Protein AF-A0A8J5CLW5-F1 (afdb_monomer_lite)

pLDDT: mean 72.0, std 15.66, range [35.0, 96.06]

Structure (mmCIF, N/CA/C/O backbone):
data_AF-A0A8J5CLW5-F1
#
_entry.id   AF-A0A8J5CLW5-F1
#
loop_
_atom_site.group_PDB
_atom_site.id
_atom_site.type_symbol
_atom_site.label_atom_id
_atom_site.label_alt_id
_atom_site.label_comp_id
_atom_site.label_asym_id
_atom_site.label_entity_id
_atom_site.label_seq_id
_atom_site.pdbx_PDB_ins_code
_atom_site.Cartn_x
_atom_site.Cartn_y
_atom_site.Cartn_z
_atom_site.occupancy
_atom_site.B_iso_or_equiv
_atom_site.auth_seq_id
_atom_site.auth_comp_id
_atom_site.auth_asym_id
_atom_site.auth_atom_id
_atom_site.pdbx_PDB_model_num
ATOM 1 N N . MET A 1 1 ? -17.953 7.547 -8.359 1.00 38.56 1 MET A N 1
ATOM 2 C CA . MET A 1 1 ? -17.127 7.182 -7.187 1.00 38.56 1 MET A CA 1
ATOM 3 C C . MET A 1 1 ? -15.891 6.448 -7.693 1.00 38.56 1 MET A C 1
ATOM 5 O O . MET A 1 1 ? -16.041 5.339 -8.179 1.00 38.56 1 MET A O 1
ATOM 9 N N . ALA A 1 2 ? -14.719 7.093 -7.692 1.00 51.69 2 ALA A N 1
ATOM 10 C CA . ALA A 1 2 ? -13.469 6.531 -8.238 1.00 51.69 2 ALA A CA 1
ATOM 11 C C . ALA A 1 2 ? -12.296 6.519 -7.229 1.00 51.69 2 ALA A C 1
ATOM 13 O O . ALA A 1 2 ? -11.272 5.902 -7.492 1.00 51.69 2 ALA A O 1
ATOM 14 N N . SER A 1 3 ? -12.446 7.169 -6.068 1.00 62.28 3 SER A N 1
ATOM 15 C CA . SER A 1 3 ? -11.344 7.398 -5.115 1.00 62.28 3 SER A CA 1
ATOM 16 C C . SER A 1 3 ? -10.975 6.162 -4.274 1.00 62.28 3 SER A C 1
ATOM 18 O O . SER A 1 3 ? -9.802 5.924 -4.006 1.00 62.28 3 SER A O 1
ATOM 20 N N . ASN A 1 4 ? -11.943 5.308 -3.916 1.00 68.19 4 ASN A N 1
ATOM 21 C CA . ASN A 1 4 ? -11.702 4.114 -3.088 1.00 68.19 4 ASN A CA 1
ATOM 22 C C . ASN A 1 4 ? -10.872 3.019 -3.783 1.00 68.19 4 ASN A C 1
ATOM 24 O O . ASN A 1 4 ? -10.296 2.176 -3.108 1.00 68.19 4 ASN A O 1
ATOM 28 N N . ARG A 1 5 ? -10.794 3.040 -5.119 1.00 80.69 5 ARG A N 1
ATOM 29 C CA . ARG A 1 5 ? -10.051 2.059 -5.928 1.00 80.69 5 ARG A CA 1
ATOM 30 C C . ARG A 1 5 ? -8.587 2.423 -6.163 1.00 80.69 5 ARG A C 1
ATOM 32 O O . ARG A 1 5 ? -7.829 1.580 -6.639 1.00 80.69 5 ARG A O 1
ATOM 39 N N . ALA A 1 6 ? -8.205 3.663 -5.859 1.00 80.88 6 ALA A N 1
ATOM 40 C CA . ALA A 1 6 ? -6.882 4.192 -6.167 1.00 80.88 6 ALA A CA 1
ATOM 41 C C . ALA A 1 6 ? -5.740 3.360 -5.544 1.00 80.88 6 ALA A C 1
ATOM 43 O O . ALA A 1 6 ? -4.857 2.956 -6.298 1.00 80.88 6 ALA A O 1
ATOM 44 N N . PRO A 1 7 ? -5.778 2.970 -4.247 1.00 80.88 7 PRO A N 1
ATOM 45 C CA . PRO A 1 7 ? -4.665 2.239 -3.635 1.00 80.88 7 PRO A CA 1
ATOM 46 C C . PRO A 1 7 ? -4.344 0.906 -4.321 1.00 80.88 7 PRO A C 1
ATOM 48 O O . PRO A 1 7 ? -3.178 0.585 -4.541 1.00 80.88 7 PRO A O 1
ATOM 51 N N . LEU A 1 8 ? -5.374 0.125 -4.665 1.00 82.56 8 LEU A N 1
ATOM 52 C CA . LEU A 1 8 ? -5.189 -1.170 -5.317 1.00 82.56 8 LEU A CA 1
ATOM 53 C C . LEU A 1 8 ? -4.754 -1.002 -6.778 1.00 82.56 8 LEU A C 1
ATOM 55 O O . LEU A 1 8 ? -3.820 -1.676 -7.204 1.00 82.56 8 LEU A O 1
ATOM 59 N N . ASN A 1 9 ? -5.381 -0.079 -7.515 1.00 85.88 9 ASN A N 1
ATOM 60 C CA . ASN A 1 9 ? -5.042 0.182 -8.917 1.00 85.88 9 ASN A CA 1
ATOM 61 C C . ASN A 1 9 ? -3.582 0.602 -9.084 1.00 85.88 9 ASN A C 1
ATOM 63 O O . ASN A 1 9 ? -2.901 0.123 -9.985 1.00 85.88 9 ASN A O 1
ATOM 67 N N . ASP A 1 10 ? -3.098 1.486 -8.218 1.00 84.75 10 ASP A N 1
ATOM 68 C CA . ASP A 1 10 ? -1.741 2.006 -8.325 1.00 84.75 10 ASP A CA 1
ATOM 69 C C . ASP A 1 10 ? -0.689 0.965 -7.940 1.00 84.75 10 ASP A C 1
ATOM 71 O O . ASP A 1 10 ? 0.374 0.902 -8.562 1.00 84.75 10 ASP A O 1
ATOM 75 N N . LEU A 1 11 ? -0.997 0.101 -6.965 1.00 84.19 11 LEU A N 1
ATOM 76 C CA . LEU A 1 11 ? -0.172 -1.069 -6.674 1.00 84.19 11 LEU A CA 1
ATOM 77 C C . LEU A 1 11 ? -0.132 -2.025 -7.871 1.00 84.19 11 LEU A C 1
ATOM 79 O O . LEU A 1 11 ? 0.949 -2.448 -8.267 1.00 84.19 11 LEU A O 1
ATOM 83 N N . GLU A 1 12 ? -1.278 -2.346 -8.473 1.00 88.38 12 GLU A N 1
ATOM 84 C CA . GLU A 1 12 ? -1.352 -3.216 -9.654 1.00 88.38 12 GLU A CA 1
ATOM 85 C C . GLU A 1 12 ? -0.597 -2.633 -10.850 1.00 88.38 12 GLU A C 1
ATOM 87 O O . GLU A 1 12 ? 0.212 -3.333 -11.461 1.00 88.38 12 GLU A O 1
ATOM 92 N N . LEU A 1 13 ? -0.788 -1.346 -11.146 1.00 90.00 13 LEU A N 1
ATOM 93 C CA . LEU A 1 13 ? -0.077 -0.657 -12.218 1.00 90.00 13 LEU A CA 1
ATOM 94 C C . LEU A 1 13 ? 1.434 -0.720 -12.006 1.00 90.00 13 LEU A C 1
ATOM 96 O O . LEU A 1 13 ? 2.180 -1.004 -12.942 1.00 90.00 13 LEU A O 1
ATOM 100 N N . LEU A 1 14 ? 1.902 -0.500 -10.779 1.00 87.75 14 LEU A N 1
ATOM 101 C CA . LEU A 1 14 ? 3.327 -0.553 -10.504 1.00 87.75 14 LEU A CA 1
ATOM 102 C C . LEU A 1 14 ? 3.903 -1.967 -10.655 1.00 87.75 14 LEU A C 1
ATOM 104 O O . LEU A 1 14 ? 5.005 -2.112 -11.181 1.00 87.75 14 LEU A O 1
ATOM 108 N N . ARG A 1 15 ? 3.153 -3.005 -10.266 1.00 88.25 15 ARG A N 1
ATOM 109 C CA . ARG A 1 15 ? 3.547 -4.406 -10.500 1.00 88.25 15 ARG A CA 1
ATOM 110 C C . ARG A 1 15 ? 3.651 -4.721 -11.990 1.00 88.25 15 ARG A C 1
ATOM 112 O O . ARG A 1 15 ? 4.605 -5.373 -12.407 1.00 88.25 15 ARG A O 1
ATOM 119 N N . LEU A 1 16 ? 2.702 -4.232 -12.789 1.00 91.56 16 LEU A N 1
ATOM 120 C CA . LEU A 1 16 ? 2.729 -4.384 -14.246 1.00 91.56 16 LEU A CA 1
ATOM 121 C C . LEU A 1 16 ? 3.934 -3.670 -14.864 1.00 91.56 16 LEU A C 1
ATOM 123 O O . LEU A 1 16 ? 4.603 -4.244 -15.721 1.00 91.56 16 LEU A O 1
ATOM 127 N N . LEU A 1 17 ? 4.249 -2.455 -14.402 1.00 90.81 17 LEU A N 1
ATOM 128 C CA . LEU A 1 17 ? 5.430 -1.724 -14.856 1.00 90.81 17 LEU A CA 1
ATOM 129 C C . LEU A 1 17 ? 6.720 -2.473 -14.515 1.00 90.81 17 LEU A C 1
ATOM 131 O O . LEU A 1 17 ? 7.556 -2.622 -15.398 1.00 90.81 17 LEU A O 1
ATOM 135 N N . GLU A 1 18 ? 6.888 -2.989 -13.294 1.00 86.75 18 GLU A N 1
ATOM 136 C CA . GLU A 1 18 ? 8.095 -3.744 -12.905 1.00 86.75 18 GLU A CA 1
ATOM 137 C C . GLU A 1 18 ? 8.254 -5.072 -13.674 1.00 86.75 18 GLU A C 1
ATOM 139 O O . GLU A 1 18 ? 9.377 -5.496 -13.971 1.00 86.75 18 GLU A O 1
ATOM 144 N N . ALA A 1 19 ? 7.143 -5.702 -14.062 1.00 89.81 19 ALA A N 1
ATOM 145 C CA . ALA A 1 19 ? 7.138 -6.898 -14.904 1.00 89.81 19 ALA A CA 1
ATOM 146 C C . ALA A 1 19 ? 7.367 -6.609 -16.402 1.00 89.81 19 ALA A C 1
ATOM 148 O O . ALA A 1 19 ? 7.622 -7.543 -17.164 1.00 89.81 19 ALA A O 1
ATOM 149 N N . TYR A 1 20 ? 7.297 -5.346 -16.840 1.00 94.62 20 TYR A N 1
ATOM 150 C CA . TYR A 1 20 ? 7.355 -4.994 -18.259 1.00 94.62 20 TYR A CA 1
ATOM 151 C C . TYR A 1 20 ? 8.705 -5.397 -18.908 1.00 94.62 20 TYR A C 1
ATOM 153 O O . TYR A 1 20 ? 9.755 -5.299 -18.251 1.00 94.62 20 TYR A O 1
ATOM 161 N N . PRO A 1 21 ? 8.716 -5.877 -20.175 1.00 93.81 21 PRO A N 1
ATOM 162 C CA . PRO A 1 21 ? 9.932 -6.388 -20.817 1.00 93.81 21 PRO A CA 1
ATOM 163 C C . PRO A 1 21 ? 11.011 -5.325 -21.044 1.00 93.81 21 PRO A C 1
ATOM 165 O O . PRO A 1 21 ? 12.189 -5.593 -20.814 1.00 93.81 21 PRO A O 1
ATOM 168 N N . ASP A 1 22 ? 10.613 -4.119 -21.457 1.00 96.06 22 ASP A N 1
ATOM 169 C CA . ASP A 1 22 ? 11.531 -3.000 -21.676 1.00 96.06 22 ASP A CA 1
ATOM 170 C C . ASP A 1 22 ? 11.966 -2.411 -20.333 1.00 96.06 22 ASP A C 1
ATOM 172 O O . ASP A 1 22 ? 11.191 -1.727 -19.660 1.00 96.06 22 ASP A O 1
ATOM 176 N N . LYS A 1 23 ? 13.205 -2.700 -19.932 1.00 92.00 23 LYS A N 1
ATOM 177 C CA . LYS A 1 23 ? 13.714 -2.339 -18.606 1.00 92.00 23 LYS A CA 1
ATOM 178 C C . LYS A 1 23 ? 13.991 -0.852 -18.439 1.00 92.00 23 LYS A C 1
ATOM 180 O O . LYS A 1 23 ? 13.792 -0.353 -17.335 1.00 92.00 23 LYS A O 1
ATOM 185 N N . GLU A 1 24 ? 14.368 -0.134 -19.492 1.00 93.44 24 GLU A N 1
ATOM 186 C CA . GLU A 1 24 ? 14.595 1.313 -19.397 1.00 93.44 24 GLU A CA 1
ATOM 187 C C . GLU A 1 24 ? 13.275 2.067 -19.235 1.00 93.44 24 GLU A C 1
ATOM 189 O O . GLU A 1 24 ? 13.117 2.884 -18.317 1.00 93.44 24 GLU A O 1
ATOM 194 N N . ASN A 1 25 ? 12.288 1.736 -20.070 1.00 90.81 25 ASN A N 1
ATOM 195 C CA . ASN A 1 25 ? 10.967 2.349 -19.990 1.00 90.81 25 ASN A CA 1
ATOM 196 C C . ASN A 1 25 ? 10.228 1.923 -18.716 1.00 90.81 25 ASN A C 1
ATOM 198 O O . ASN A 1 25 ? 9.635 2.765 -18.038 1.00 90.81 25 ASN A O 1
ATOM 202 N N . SER A 1 26 ? 10.333 0.648 -18.328 1.00 91.75 26 SER A N 1
ATOM 203 C CA . SER A 1 26 ? 9.840 0.135 -17.045 1.00 91.75 26 SER A CA 1
ATOM 204 C C . SER A 1 26 ? 10.423 0.911 -15.864 1.00 91.75 26 SER A C 1
ATOM 206 O O . SER A 1 26 ? 9.676 1.387 -15.004 1.00 91.75 26 SER A O 1
ATOM 208 N N . HIS A 1 27 ? 11.748 1.088 -15.820 1.00 89.44 27 HIS A N 1
ATOM 209 C CA . HIS A 1 27 ? 12.422 1.802 -14.740 1.00 89.44 27 HIS A CA 1
ATOM 210 C C . HIS A 1 27 ? 11.995 3.273 -14.672 1.00 89.44 27 HIS A C 1
ATOM 212 O O . HIS A 1 27 ? 11.680 3.785 -13.593 1.00 89.44 27 HIS A O 1
ATOM 218 N N . THR A 1 28 ? 11.927 3.946 -15.820 1.00 91.25 28 THR A N 1
ATOM 219 C CA . THR A 1 28 ? 11.533 5.358 -15.902 1.00 91.25 28 THR A CA 1
ATOM 220 C C . THR A 1 28 ? 10.084 5.557 -15.455 1.00 91.25 28 THR A C 1
ATOM 222 O O . THR A 1 28 ? 9.808 6.391 -14.586 1.00 91.25 28 THR A O 1
ATOM 225 N N . ALA A 1 29 ? 9.160 4.748 -15.979 1.00 90.56 29 ALA A N 1
ATOM 226 C CA . ALA A 1 29 ? 7.741 4.822 -15.645 1.00 90.56 29 ALA A CA 1
ATOM 227 C C . ALA A 1 29 ? 7.466 4.443 -14.182 1.00 90.56 29 ALA A C 1
ATOM 229 O O . ALA A 1 29 ? 6.750 5.163 -13.485 1.00 90.56 29 ALA A O 1
ATOM 230 N N . SER A 1 30 ? 8.069 3.359 -13.680 1.00 87.69 30 SER A N 1
ATOM 231 C CA . SER A 1 30 ? 7.914 2.933 -12.281 1.00 87.69 30 SER A CA 1
ATOM 232 C C . SER A 1 30 ? 8.486 3.963 -11.306 1.00 87.69 30 SER A C 1
ATOM 234 O O . SER A 1 30 ? 7.864 4.249 -10.285 1.00 87.69 30 SER A O 1
ATOM 236 N N . THR A 1 31 ? 9.617 4.595 -11.632 1.00 85.38 31 THR A N 1
ATOM 237 C CA . THR A 1 31 ? 10.182 5.693 -10.833 1.00 85.38 31 THR A CA 1
ATOM 238 C C . THR A 1 31 ? 9.254 6.907 -10.811 1.00 85.38 31 THR A C 1
ATOM 240 O O . THR A 1 31 ? 9.051 7.501 -9.749 1.00 85.38 31 THR A O 1
ATOM 243 N N . GLY A 1 32 ? 8.666 7.267 -11.956 1.00 86.00 32 GLY A N 1
ATOM 244 C CA . GLY A 1 32 ? 7.652 8.318 -12.046 1.00 86.00 32 GLY A CA 1
ATOM 245 C C . GLY A 1 32 ? 6.441 8.009 -11.168 1.00 86.00 32 GLY A C 1
ATOM 246 O O . GLY A 1 32 ? 6.086 8.808 -10.302 1.00 86.00 32 GLY A O 1
ATOM 247 N N . LEU A 1 33 ? 5.872 6.811 -11.309 1.00 85.06 33 LEU A N 1
ATOM 248 C CA . LEU A 1 33 ? 4.722 6.375 -10.522 1.00 85.06 33 LEU A CA 1
ATOM 249 C C . LEU A 1 33 ? 5.031 6.367 -9.020 1.00 85.06 33 LEU A C 1
ATOM 251 O O . LEU A 1 33 ? 4.282 6.966 -8.255 1.00 85.06 33 LEU A O 1
ATOM 255 N N . LYS A 1 34 ? 6.172 5.808 -8.586 1.00 80.00 34 LYS A N 1
ATOM 256 C CA . LYS A 1 34 ? 6.591 5.784 -7.168 1.00 80.00 34 LYS A CA 1
ATOM 257 C C . LYS A 1 34 ? 6.669 7.185 -6.542 1.00 80.00 34 LYS A C 1
ATOM 259 O O . LYS A 1 34 ? 6.384 7.327 -5.355 1.00 80.00 34 LYS A O 1
ATOM 264 N N . ARG A 1 35 ? 6.995 8.233 -7.314 1.00 75.88 35 ARG A N 1
ATOM 265 C CA . ARG A 1 35 ? 6.965 9.638 -6.841 1.00 75.88 35 ARG A CA 1
ATOM 266 C C . ARG A 1 35 ? 5.540 10.156 -6.613 1.00 75.88 35 ARG A C 1
ATOM 268 O O . ARG A 1 35 ? 5.342 11.033 -5.773 1.00 75.88 35 ARG A O 1
ATOM 275 N N . HIS A 1 36 ? 4.559 9.607 -7.326 1.00 75.44 36 HIS A N 1
ATOM 276 C CA . HIS A 1 36 ? 3.140 9.940 -7.197 1.00 75.44 36 HIS A CA 1
ATOM 277 C C . HIS A 1 36 ? 2.394 9.082 -6.163 1.00 75.44 36 HIS A C 1
ATOM 279 O O . HIS A 1 36 ? 1.325 9.489 -5.718 1.00 75.44 36 HIS A O 1
ATOM 285 N N . LEU A 1 37 ? 2.988 7.990 -5.664 1.00 74.06 37 LEU A N 1
ATOM 286 C CA . LEU A 1 37 ? 2.433 7.161 -4.579 1.00 74.06 37 LEU A CA 1
ATOM 287 C C . LEU A 1 37 ? 2.567 7.790 -3.178 1.00 74.06 37 LEU A C 1
ATOM 289 O O . LEU A 1 37 ? 2.506 7.091 -2.170 1.00 74.06 37 LEU A O 1
ATOM 293 N N . TRP A 1 38 ? 2.728 9.114 -3.072 1.00 66.25 38 TRP A N 1
ATOM 294 C CA . TRP A 1 38 ? 2.770 9.819 -1.780 1.00 66.25 38 TRP A CA 1
ATOM 295 C C . TRP A 1 38 ? 1.493 9.601 -0.955 1.00 66.25 38 TRP A C 1
ATOM 297 O O . TRP A 1 38 ? 1.518 9.690 0.273 1.00 66.25 38 TRP A O 1
ATOM 307 N N . TYR A 1 39 ? 0.390 9.304 -1.642 1.00 63.47 39 TYR A N 1
ATOM 308 C CA . TYR A 1 39 ? -0.899 9.004 -1.049 1.00 63.47 39 TYR A CA 1
ATOM 309 C C . TYR A 1 39 ? -1.051 7.514 -0.690 1.00 63.47 39 TYR A C 1
ATOM 311 O O . TYR A 1 39 ? -1.927 7.183 0.090 1.00 63.47 39 TYR A O 1
ATOM 319 N N . LEU A 1 40 ? -0.187 6.600 -1.149 1.00 67.62 40 LEU A N 1
ATOM 320 C CA . LEU A 1 40 ? -0.127 5.232 -0.612 1.00 67.62 40 LEU A CA 1
ATOM 321 C C . LEU A 1 40 ? 0.687 5.225 0.699 1.00 67.62 40 LEU A C 1
ATOM 323 O O . LEU A 1 40 ? 1.607 4.439 0.905 1.00 67.62 40 LEU A O 1
ATOM 327 N N . SER A 1 41 ? 0.384 6.188 1.565 1.00 68.56 41 SER A N 1
ATOM 328 C CA . SER A 1 41 ? 0.938 6.329 2.903 1.00 68.56 41 SER A CA 1
ATOM 329 C C . SER A 1 41 ? 0.003 5.679 3.919 1.00 68.56 41 SER A C 1
ATOM 331 O O . SER A 1 41 ? -1.147 5.346 3.609 1.00 68.56 41 SER A O 1
ATOM 333 N N . GLU A 1 42 ? 0.487 5.548 5.155 1.00 69.38 42 GLU A N 1
ATOM 334 C CA . GLU A 1 42 ? -0.290 5.011 6.277 1.00 69.38 42 GLU A CA 1
ATOM 335 C C . GLU A 1 42 ? -1.667 5.695 6.417 1.00 69.38 42 GLU A C 1
ATOM 337 O O . GLU A 1 42 ? -2.608 5.071 6.884 1.00 69.38 42 GLU A O 1
ATOM 342 N N . ASP A 1 43 ? -1.836 6.941 5.967 1.00 71.12 43 ASP A N 1
ATOM 343 C CA . ASP A 1 43 ? -3.082 7.704 6.127 1.00 71.12 43 ASP A CA 1
ATOM 344 C C . ASP A 1 43 ? -4.199 7.268 5.172 1.00 71.12 43 ASP A C 1
ATOM 346 O O . ASP A 1 43 ? -5.368 7.207 5.548 1.00 71.12 43 ASP A O 1
ATOM 350 N N . LEU A 1 44 ? -3.846 6.980 3.922 1.00 75.06 44 LEU A N 1
ATOM 351 C CA . LEU A 1 44 ? -4.802 6.879 2.816 1.00 75.06 44 LEU A CA 1
ATOM 352 C C . LEU A 1 44 ? -4.914 5.458 2.253 1.00 75.06 44 LEU A C 1
ATOM 354 O O . LEU A 1 44 ? -5.894 5.158 1.570 1.00 75.06 44 LEU A O 1
ATOM 358 N N . VAL A 1 45 ? -4.014 4.540 2.636 1.00 80.31 45 VAL A N 1
ATOM 359 C CA . VAL A 1 45 ? -4.202 3.092 2.413 1.00 80.31 45 VAL A CA 1
ATOM 360 C C . VAL A 1 45 ? -5.533 2.590 2.998 1.00 80.31 45 VAL A C 1
ATOM 362 O O . VAL A 1 45 ? -6.119 1.635 2.488 1.00 80.31 45 VAL A O 1
ATOM 365 N N . GLY A 1 46 ? -6.068 3.275 4.018 1.00 79.50 46 GLY A N 1
ATOM 366 C CA . GLY A 1 46 ? -7.375 2.978 4.604 1.00 79.50 46 GLY A CA 1
ATOM 367 C C . GLY A 1 46 ? -8.526 2.992 3.591 1.00 79.50 46 GLY A C 1
ATOM 368 O O . GLY A 1 46 ? -9.493 2.256 3.771 1.00 79.50 46 GLY A O 1
ATOM 369 N N . LEU A 1 47 ? -8.403 3.720 2.471 1.00 81.12 47 LEU A N 1
ATOM 370 C CA . LEU A 1 47 ? -9.392 3.693 1.385 1.00 81.12 47 LEU A CA 1
ATOM 371 C C . LEU A 1 47 ? -9.608 2.281 0.817 1.00 81.12 47 LEU A C 1
ATOM 373 O O . LEU A 1 47 ? -10.713 1.979 0.370 1.00 81.12 47 LEU A O 1
ATOM 377 N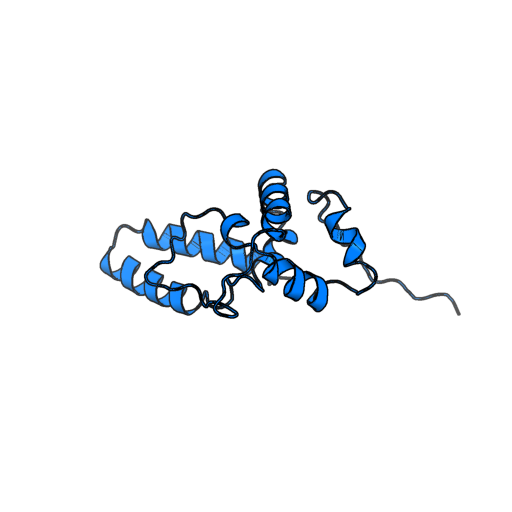 N . GLY A 1 48 ? -8.611 1.394 0.921 1.00 82.44 48 GLY A N 1
ATOM 378 C CA . GLY A 1 48 ? -8.736 -0.014 0.545 1.00 82.44 48 GLY A CA 1
ATOM 379 C C . GLY A 1 48 ? -9.795 -0.783 1.348 1.00 82.44 48 GLY A C 1
ATOM 380 O O . GLY A 1 48 ? -10.394 -1.720 0.827 1.00 82.44 48 GLY A O 1
ATOM 381 N N . PHE A 1 49 ? -10.137 -0.364 2.575 1.00 80.88 49 PHE A N 1
ATOM 382 C CA . P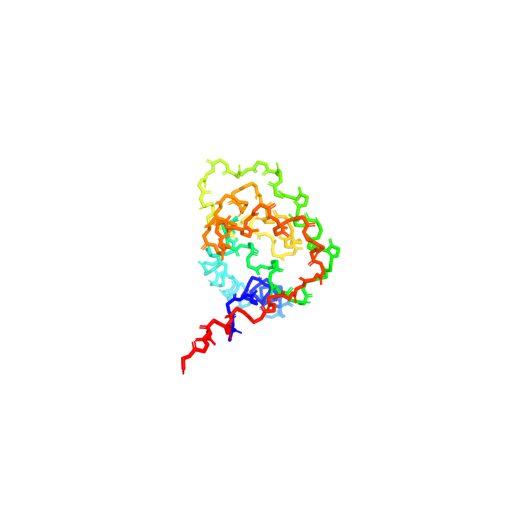HE A 1 49 ? -11.260 -0.977 3.303 1.00 80.88 49 PHE A CA 1
ATOM 383 C C . PHE A 1 49 ? -12.587 -0.852 2.534 1.00 80.88 49 PHE A C 1
ATOM 385 O O . PHE A 1 49 ? -13.447 -1.730 2.638 1.00 80.88 49 PHE A O 1
ATOM 392 N N . LEU A 1 50 ? -12.721 0.199 1.718 1.00 82.06 50 LEU A N 1
ATOM 393 C CA . LEU A 1 50 ? -13.892 0.493 0.894 1.00 82.06 50 LEU A CA 1
ATOM 394 C C . LEU A 1 50 ? -13.787 -0.067 -0.536 1.00 82.06 50 LEU A C 1
ATOM 396 O O . L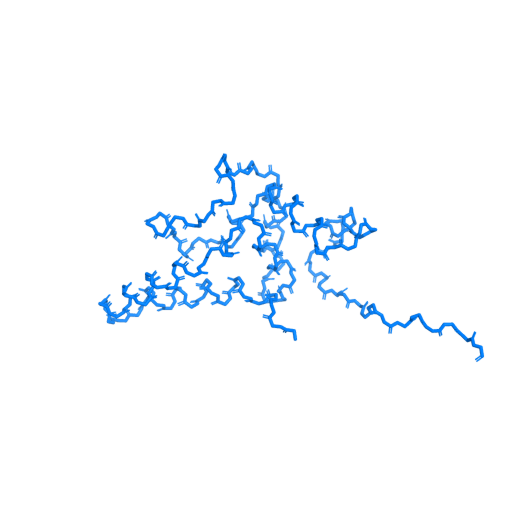EU A 1 50 ? -14.670 0.206 -1.346 1.00 82.06 50 LEU A O 1
ATOM 400 N N . ASP A 1 51 ? -12.720 -0.795 -0.883 1.00 83.81 51 ASP A N 1
ATOM 401 C CA . ASP A 1 51 ? -12.585 -1.453 -2.188 1.00 83.81 51 ASP A CA 1
ATOM 402 C C . ASP A 1 51 ? -13.120 -2.889 -2.107 1.00 83.81 51 ASP A C 1
ATOM 404 O O . ASP A 1 51 ? -12.599 -3.724 -1.365 1.00 83.81 51 ASP A O 1
ATOM 408 N N . ASP A 1 52 ? -14.179 -3.189 -2.855 1.00 85.00 52 ASP A N 1
ATOM 409 C CA . ASP A 1 52 ? -14.831 -4.506 -2.854 1.00 85.00 52 ASP A CA 1
ATOM 410 C C . ASP A 1 52 ? -13.995 -5.594 -3.541 1.00 85.00 52 ASP A C 1
ATOM 412 O O . ASP A 1 52 ? -14.263 -6.780 -3.367 1.00 85.00 52 ASP A O 1
ATOM 416 N N . ARG A 1 53 ? -12.958 -5.212 -4.298 1.00 85.38 53 ARG A N 1
ATOM 417 C CA . ARG A 1 53 ? -12.032 -6.160 -4.936 1.00 85.38 53 ARG A CA 1
ATOM 418 C C . ARG A 1 53 ? -11.006 -6.720 -3.960 1.00 85.38 53 ARG A C 1
ATOM 420 O O . ARG A 1 53 ? -10.412 -7.756 -4.242 1.00 85.38 53 ARG A O 1
ATOM 427 N N . ILE A 1 54 ? -10.775 -6.044 -2.831 1.00 84.00 54 ILE A N 1
ATOM 428 C CA . ILE A 1 54 ? -9.865 -6.543 -1.802 1.00 84.00 54 ILE A CA 1
ATOM 429 C C . ILE A 1 54 ? -10.568 -7.686 -1.059 1.00 84.00 54 ILE A C 1
ATOM 431 O O . ILE A 1 54 ? -11.608 -7.445 -0.436 1.00 84.00 54 ILE A O 1
ATOM 435 N N . PRO A 1 55 ? -10.015 -8.915 -1.080 1.00 86.94 55 PRO A N 1
ATOM 436 C CA . PRO A 1 55 ? -10.643 -10.058 -0.433 1.00 86.94 55 PRO A CA 1
ATOM 437 C C . PRO A 1 55 ? -10.859 -9.829 1.061 1.00 86.94 55 PRO A C 1
ATOM 439 O O . PRO A 1 55 ? -10.061 -9.164 1.730 1.00 86.94 55 PRO A O 1
ATOM 442 N N . LYS A 1 56 ? -11.909 -10.448 1.608 1.00 83.56 56 LYS A N 1
ATOM 443 C CA . LYS A 1 56 ? -12.243 -10.364 3.036 1.00 83.56 56 LYS A CA 1
ATOM 444 C C . LYS A 1 56 ? -11.052 -10.720 3.931 1.00 83.56 56 LYS A C 1
ATOM 446 O O . LYS A 1 56 ? -10.778 -9.991 4.880 1.00 83.56 56 LYS A O 1
ATOM 451 N N . ASP A 1 57 ? -10.308 -11.770 3.598 1.00 87.50 57 ASP A N 1
ATOM 452 C CA . ASP A 1 57 ? -9.128 -12.191 4.364 1.00 87.50 57 ASP A CA 1
ATOM 453 C C . ASP A 1 57 ? -8.042 -11.111 4.393 1.00 87.50 57 ASP A C 1
ATOM 455 O O . ASP A 1 57 ? -7.429 -10.861 5.431 1.00 87.50 57 ASP A O 1
ATOM 459 N N . THR A 1 58 ? -7.837 -10.409 3.278 1.00 86.56 58 THR A N 1
ATOM 460 C CA . THR A 1 58 ? -6.916 -9.271 3.205 1.00 86.56 58 THR A CA 1
ATOM 461 C C . THR A 1 58 ? -7.423 -8.104 4.047 1.00 86.56 58 THR A C 1
ATOM 463 O O . THR A 1 58 ? -6.648 -7.533 4.812 1.00 86.56 58 THR A O 1
ATOM 466 N N . LYS A 1 59 ? -8.726 -7.790 4.007 1.00 86.38 59 LYS A N 1
ATOM 467 C CA . LYS A 1 59 ? -9.315 -6.756 4.878 1.00 86.38 59 LYS A CA 1
ATOM 468 C C . LYS A 1 59 ? -9.175 -7.112 6.362 1.00 86.38 59 LYS A C 1
ATOM 470 O O . LYS A 1 59 ? -8.861 -6.240 7.166 1.00 86.38 59 LYS A O 1
ATOM 475 N N . LEU A 1 60 ? -9.326 -8.383 6.737 1.00 85.25 60 LEU A N 1
ATOM 476 C CA . LEU A 1 60 ? -9.086 -8.851 8.108 1.00 85.25 60 LEU A CA 1
ATOM 477 C C . LEU A 1 60 ? -7.624 -8.649 8.528 1.00 85.25 60 LEU A C 1
ATOM 479 O O . LEU A 1 60 ? -7.367 -8.141 9.620 1.00 85.25 60 LEU A O 1
ATOM 483 N N . LYS A 1 61 ? -6.664 -8.963 7.650 1.00 86.06 61 LYS A N 1
ATOM 484 C CA . LYS A 1 61 ? -5.239 -8.684 7.897 1.00 86.06 61 LYS A CA 1
ATOM 485 C C . LYS A 1 61 ? -4.960 -7.185 8.025 1.00 86.06 61 LYS A C 1
ATOM 487 O O . LYS A 1 61 ? -4.206 -6.784 8.908 1.00 86.06 61 LYS A O 1
ATOM 492 N N . MET A 1 62 ? -5.601 -6.349 7.205 1.00 85.50 62 MET A N 1
ATOM 493 C CA . MET A 1 62 ? -5.537 -4.889 7.340 1.00 85.50 62 MET A CA 1
ATOM 494 C C . MET A 1 62 ? -6.051 -4.440 8.719 1.00 85.50 62 MET A C 1
ATOM 496 O O . MET A 1 62 ? -5.396 -3.634 9.372 1.00 85.50 62 MET A O 1
ATOM 500 N N . VAL A 1 63 ? -7.169 -4.994 9.213 1.00 85.50 63 VAL A N 1
ATOM 501 C CA . VAL A 1 63 ? -7.691 -4.685 10.561 1.00 85.50 63 VAL A CA 1
ATOM 502 C C . VAL A 1 63 ? -6.701 -5.084 11.657 1.00 85.50 63 VAL A C 1
ATOM 504 O O . VAL A 1 63 ? -6.442 -4.285 12.556 1.00 85.50 63 VAL A O 1
ATOM 507 N N . GLN A 1 64 ? -6.103 -6.276 11.579 1.00 84.94 64 GLN A N 1
ATOM 508 C CA . GLN A 1 64 ? -5.084 -6.722 12.543 1.00 84.94 64 GLN A CA 1
ATOM 509 C C . GLN A 1 64 ? -3.879 -5.769 12.576 1.00 84.94 64 GLN A C 1
ATOM 511 O O . GLN A 1 64 ? -3.324 -5.471 13.635 1.00 84.94 64 GLN A O 1
ATOM 516 N N . ARG A 1 65 ? -3.505 -5.231 11.413 1.00 83.62 65 ARG A N 1
ATOM 517 C CA . ARG A 1 65 ? -2.385 -4.300 11.255 1.00 83.62 65 ARG A CA 1
ATOM 518 C C . ARG A 1 65 ? -2.644 -2.902 11.823 1.00 83.62 65 ARG A C 1
ATOM 520 O O . ARG A 1 65 ? -1.677 -2.214 12.138 1.00 83.62 65 ARG A O 1
ATOM 527 N N . LEU A 1 66 ? -3.894 -2.517 12.101 1.00 83.12 66 LEU A N 1
ATOM 528 C CA . LEU A 1 66 ? -4.230 -1.237 12.756 1.00 83.12 66 LEU A CA 1
ATOM 529 C C . LEU A 1 66 ? -3.665 -1.092 14.180 1.00 83.12 66 LEU A C 1
ATOM 531 O O . LEU A 1 66 ? -3.694 0.002 14.735 1.00 83.12 66 LEU A O 1
ATOM 535 N N . GLN A 1 67 ? -3.182 -2.175 14.794 1.00 80.88 67 GLN A N 1
ATOM 536 C CA . GLN A 1 67 ? -2.494 -2.132 16.091 1.00 80.88 67 GLN A CA 1
ATOM 537 C C . GLN A 1 67 ? -0.971 -1.984 15.958 1.00 80.88 67 GLN A C 1
ATOM 539 O O . GLN A 1 67 ? -0.281 -1.792 16.957 1.00 80.88 67 GLN A O 1
ATOM 544 N N . SER A 1 68 ? -0.431 -2.073 14.739 1.00 80.38 68 SER A N 1
ATOM 545 C CA . SER A 1 68 ? 1.007 -1.950 14.505 1.00 80.38 68 SER A CA 1
ATOM 546 C C . SER A 1 68 ? 1.458 -0.503 14.725 1.00 80.38 68 SER A C 1
ATOM 548 O O . SER A 1 68 ? 0.776 0.412 14.251 1.00 80.38 68 SER A O 1
ATOM 550 N N . PRO A 1 69 ? 2.600 -0.267 15.399 1.00 77.88 69 PRO A N 1
ATOM 551 C CA . PRO A 1 69 ? 3.119 1.077 15.605 1.00 77.88 69 PR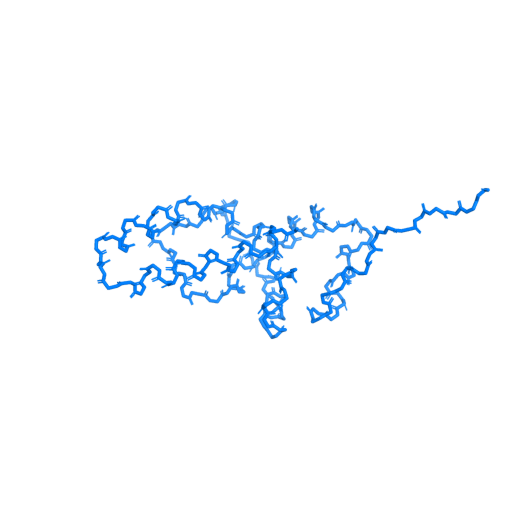O A CA 1
ATOM 552 C C . PRO A 1 69 ? 3.244 1.838 14.284 1.00 77.88 69 PRO A C 1
ATOM 554 O O . PRO A 1 69 ? 3.780 1.310 13.308 1.00 77.88 69 PRO A O 1
ATOM 557 N N . ALA A 1 70 ? 2.774 3.085 14.274 1.00 70.31 70 ALA A N 1
ATOM 558 C CA . ALA A 1 70 ? 3.038 4.006 13.178 1.00 70.31 70 ALA A CA 1
ATOM 559 C C . ALA A 1 70 ? 4.549 4.172 12.992 1.00 70.31 70 ALA A C 1
ATOM 561 O O . ALA A 1 70 ? 5.319 4.162 13.964 1.00 70.31 70 ALA A O 1
ATOM 562 N N . THR A 1 71 ? 5.008 4.357 11.757 1.00 65.50 71 THR A N 1
ATOM 563 C CA . THR A 1 71 ? 6.425 4.654 11.565 1.00 65.50 71 THR A CA 1
ATOM 564 C C . THR A 1 71 ? 6.770 6.017 12.180 1.00 65.50 71 THR A C 1
ATOM 566 O O . THR A 1 71 ? 6.088 7.013 11.972 1.00 65.50 71 THR A O 1
ATOM 569 N N . LYS A 1 72 ? 7.880 6.095 12.933 1.00 58.69 72 LYS A N 1
ATOM 570 C CA . LYS A 1 72 ? 8.302 7.303 13.686 1.00 58.69 72 LYS A CA 1
ATOM 571 C C . LYS A 1 72 ? 8.505 8.581 12.843 1.00 58.69 72 LYS A C 1
ATOM 573 O O . LYS A 1 72 ? 8.758 9.636 13.412 1.00 58.69 72 LYS A O 1
ATOM 578 N N . LYS A 1 73 ? 8.454 8.514 11.506 1.00 53.00 73 LYS A N 1
ATOM 579 C CA . LYS A 1 73 ? 8.699 9.660 10.609 1.00 53.00 73 LYS A CA 1
ATOM 580 C C . LYS A 1 73 ? 7.399 10.131 9.937 1.00 53.00 73 LYS A C 1
ATOM 582 O O . LYS A 1 73 ? 7.293 9.995 8.728 1.00 53.00 73 LYS A O 1
ATOM 587 N N . GLY A 1 74 ? 6.449 10.698 10.686 1.00 52.41 74 GLY A N 1
ATOM 588 C CA . GLY A 1 74 ? 5.252 11.366 10.130 1.00 52.41 74 GLY A CA 1
ATOM 589 C C . GLY A 1 74 ? 4.502 10.550 9.057 1.00 52.41 74 GLY A C 1
ATOM 590 O O . GLY A 1 74 ? 4.625 9.326 9.033 1.00 52.41 74 GLY A O 1
ATOM 591 N N . PRO A 1 75 ? 3.751 11.182 8.135 1.00 52.72 75 PRO A N 1
ATOM 592 C CA . PRO A 1 75 ? 3.393 10.529 6.882 1.00 52.72 75 PRO A CA 1
ATOM 593 C C . PRO A 1 75 ? 4.673 10.270 6.117 1.00 52.72 75 PRO A C 1
ATOM 595 O O . PRO A 1 75 ? 5.137 11.115 5.349 1.00 52.72 75 PRO A O 1
ATOM 598 N N . LYS A 1 76 ? 5.280 9.100 6.344 1.00 52.09 76 LYS A N 1
ATOM 599 C CA . LYS A 1 76 ? 6.322 8.613 5.459 1.00 52.09 76 LYS A CA 1
ATOM 600 C C . LYS A 1 76 ? 5.683 8.519 4.086 1.00 52.09 76 LYS A C 1
ATOM 602 O O . LYS A 1 76 ? 4.928 7.595 3.794 1.00 52.09 76 LYS A O 1
ATOM 607 N N . ARG A 1 77 ? 6.026 9.486 3.235 1.00 54.34 77 ARG A N 1
ATOM 608 C CA . ARG A 1 77 ? 6.096 9.250 1.799 1.00 54.34 77 ARG A CA 1
ATOM 609 C C . ARG A 1 77 ? 6.788 7.903 1.645 1.00 54.34 77 ARG A C 1
ATOM 611 O O . ARG A 1 77 ? 7.832 7.698 2.275 1.00 54.34 77 ARG A O 1
ATOM 618 N N . LEU A 1 78 ? 6.182 6.993 0.889 1.00 60.94 78 LEU A N 1
ATOM 619 C CA . LEU A 1 78 ? 6.857 5.756 0.531 1.00 60.94 78 LEU A CA 1
ATOM 620 C C . LEU A 1 78 ? 8.245 6.129 0.034 1.00 60.94 78 LEU A C 1
ATOM 622 O O . LEU A 1 78 ? 8.371 6.994 -0.831 1.00 60.94 78 LEU A O 1
ATOM 626 N N . ASP A 1 79 ? 9.274 5.553 0.645 1.00 65.56 79 ASP A N 1
ATOM 627 C CA . ASP A 1 79 ? 10.633 5.763 0.179 1.00 65.56 79 ASP A CA 1
ATOM 628 C C . ASP A 1 79 ? 10.750 5.039 -1.164 1.00 65.56 79 ASP A C 1
ATOM 630 O O . ASP A 1 79 ? 10.775 3.808 -1.163 1.00 65.56 79 ASP A O 1
ATOM 634 N N . PRO A 1 80 ? 10.823 5.746 -2.306 1.00 63.38 80 PRO A N 1
ATOM 635 C CA . PRO A 1 80 ? 10.790 5.105 -3.617 1.00 63.38 80 PRO A CA 1
ATOM 636 C C . PRO A 1 80 ? 11.934 4.104 -3.806 1.00 63.38 80 PRO A C 1
ATOM 638 O O . PRO A 1 80 ? 11.810 3.188 -4.615 1.00 63.38 80 PRO A O 1
ATOM 641 N N . LYS A 1 81 ? 13.040 4.280 -3.064 1.00 65.25 81 LYS A N 1
ATOM 642 C CA . LYS A 1 81 ? 14.227 3.419 -3.124 1.00 65.25 81 LYS A CA 1
ATOM 643 C C . LYS A 1 81 ? 14.056 2.120 -2.340 1.00 65.25 81 LYS A C 1
ATOM 645 O O . LYS A 1 81 ? 14.622 1.109 -2.730 1.00 65.25 81 LYS A O 1
ATOM 650 N N . ASN A 1 82 ? 13.284 2.153 -1.256 1.00 66.38 82 ASN A N 1
ATOM 651 C CA . ASN A 1 82 ? 13.060 1.012 -0.361 1.00 66.38 82 ASN A CA 1
ATOM 652 C C . ASN A 1 82 ? 11.642 0.431 -0.480 1.00 66.38 82 ASN A C 1
ATOM 654 O O . ASN A 1 82 ? 11.272 -0.482 0.257 1.00 66.38 82 ASN A O 1
ATOM 658 N N . PHE A 1 83 ? 10.832 0.976 -1.385 1.00 70.19 83 PHE A N 1
ATOM 659 C CA . PHE A 1 83 ? 9.468 0.541 -1.616 1.00 70.19 83 PHE A CA 1
ATOM 660 C C . PHE A 1 83 ? 9.432 -0.709 -2.490 1.00 70.19 83 PHE A C 1
ATOM 662 O O . PHE A 1 83 ? 9.872 -0.692 -3.642 1.00 70.19 83 PHE A O 1
ATOM 669 N N . ASN A 1 84 ? 8.853 -1.772 -1.936 1.00 72.31 84 ASN A N 1
ATOM 670 C CA . ASN A 1 84 ? 8.594 -3.013 -2.641 1.00 72.31 84 ASN A CA 1
ATOM 671 C C . ASN A 1 84 ? 7.088 -3.116 -2.965 1.00 72.31 84 ASN A C 1
ATOM 673 O O . ASN A 1 84 ? 6.296 -3.422 -2.072 1.00 72.31 84 ASN A O 1
ATOM 677 N N . PRO A 1 85 ? 6.665 -2.900 -4.223 1.00 67.12 85 PRO A N 1
ATOM 678 C CA . PRO A 1 85 ? 5.249 -2.940 -4.604 1.00 67.12 85 PRO A CA 1
ATOM 679 C C . PRO A 1 85 ? 4.653 -4.352 -4.647 1.00 67.12 85 PRO A C 1
ATOM 681 O O . PRO A 1 85 ? 3.433 -4.515 -4.747 1.00 67.12 85 PRO A O 1
ATOM 684 N N . GLN A 1 86 ? 5.492 -5.382 -4.524 1.00 71.62 86 GLN A N 1
ATOM 685 C CA . GLN A 1 86 ? 5.040 -6.757 -4.338 1.00 71.62 86 GLN A CA 1
ATOM 686 C C . GLN A 1 86 ? 4.597 -7.035 -2.901 1.00 71.62 86 GLN A C 1
ATOM 688 O O . GLN A 1 86 ? 4.041 -8.098 -2.625 1.00 71.62 86 GLN A O 1
ATOM 693 N N . GLN A 1 87 ? 4.805 -6.093 -1.976 1.00 75.38 87 GLN A N 1
ATOM 694 C CA . GLN A 1 87 ? 4.277 -6.233 -0.630 1.00 75.38 87 GLN A CA 1
ATOM 695 C C . GLN A 1 87 ? 2.738 -6.267 -0.643 1.00 75.38 87 GLN A C 1
ATOM 697 O O . GLN A 1 87 ? 2.095 -5.507 -1.380 1.00 75.38 87 GLN A O 1
ATOM 702 N N . PRO A 1 88 ? 2.132 -7.137 0.181 1.00 81.06 88 PRO A N 1
ATOM 703 C CA . PRO A 1 88 ? 0.692 -7.143 0.392 1.00 81.06 88 PRO A CA 1
ATOM 704 C C . PRO A 1 88 ? 0.189 -5.799 0.935 1.00 81.06 88 PRO A C 1
ATOM 706 O O . PRO A 1 88 ? 0.866 -5.159 1.745 1.00 81.06 88 PRO A O 1
ATOM 709 N N . ILE A 1 89 ? -1.009 -5.381 0.513 1.00 82.38 89 ILE A N 1
ATOM 710 C CA . ILE A 1 89 ? -1.570 -4.063 0.853 1.00 82.38 89 ILE A CA 1
ATOM 711 C C . ILE A 1 89 ? -1.748 -3.869 2.369 1.00 82.38 89 ILE A C 1
ATOM 713 O O . ILE A 1 89 ? -1.593 -2.762 2.881 1.00 82.38 89 ILE A O 1
ATOM 717 N N . GLU A 1 90 ? -1.996 -4.950 3.112 1.00 83.94 90 GLU A N 1
ATOM 718 C CA . GLU A 1 90 ? -2.112 -4.931 4.569 1.00 83.94 90 GLU A CA 1
ATOM 719 C C . GLU A 1 90 ? -0.842 -4.463 5.286 1.00 83.94 90 GLU A C 1
ATOM 721 O O . GLU A 1 90 ? -0.933 -3.959 6.403 1.00 83.94 90 GLU A O 1
ATOM 726 N N . LEU A 1 91 ? 0.337 -4.584 4.665 1.00 82.69 91 LEU A N 1
ATOM 727 C CA . LEU A 1 91 ? 1.600 -4.169 5.282 1.00 82.69 91 LEU A CA 1
ATOM 728 C C . LEU A 1 91 ? 1.765 -2.650 5.353 1.00 82.69 91 LEU A C 1
ATOM 730 O O . LEU A 1 91 ? 2.599 -2.173 6.121 1.00 82.69 91 LEU A O 1
ATOM 734 N N . PHE A 1 92 ? 0.971 -1.900 4.590 1.00 79.19 92 PHE A N 1
ATOM 735 C CA . PHE A 1 92 ? 0.974 -0.438 4.619 1.00 79.19 92 PHE A CA 1
ATOM 736 C C . PHE A 1 92 ? 0.035 0.132 5.691 1.00 79.19 92 PHE A C 1
ATOM 738 O O . PHE A 1 92 ? 0.057 1.336 5.941 1.00 79.19 92 PHE A O 1
ATOM 745 N N . VAL A 1 93 ? -0.776 -0.716 6.335 1.00 83.12 93 VAL A N 1
ATOM 746 C CA . VAL A 1 93 ? -1.726 -0.319 7.380 1.00 83.12 93 VAL A CA 1
ATOM 747 C C . VAL A 1 93 ? -1.037 -0.275 8.745 1.00 83.12 93 VAL A C 1
ATOM 749 O O . VAL A 1 93 ? -0.339 -1.213 9.132 1.00 83.12 93 VAL A O 1
ATOM 752 N N . THR A 1 94 ? -1.258 0.802 9.498 1.00 82.44 94 THR A N 1
ATOM 753 C CA . THR A 1 94 ? -0.702 1.007 10.848 1.00 82.44 94 THR A CA 1
ATOM 754 C C . THR A 1 94 ? -1.726 1.672 11.775 1.00 82.44 94 THR A C 1
ATOM 756 O O . THR A 1 94 ? -2.843 2.010 11.371 1.00 82.44 94 THR A O 1
ATOM 759 N N . LEU A 1 95 ? -1.338 1.929 13.029 1.00 81.00 95 LEU A N 1
ATOM 760 C CA . LEU A 1 95 ? -2.115 2.753 13.958 1.00 81.00 95 LEU A CA 1
ATOM 761 C C . LEU A 1 95 ? -2.420 4.151 13.398 1.00 81.00 95 LEU A C 1
ATOM 763 O O . LEU A 1 95 ? -3.491 4.691 13.660 1.00 81.00 95 LEU A O 1
ATOM 767 N N . ARG A 1 96 ? -1.544 4.715 12.562 1.00 78.88 96 ARG A N 1
ATOM 768 C CA . ARG A 1 96 ? -1.779 6.025 11.944 1.00 78.88 96 ARG A CA 1
ATOM 769 C C . ARG A 1 96 ? -2.914 5.984 10.924 1.00 78.88 96 ARG A C 1
ATOM 771 O O . ARG A 1 96 ? -3.719 6.911 10.881 1.00 78.88 96 ARG A O 1
ATOM 778 N N . THR A 1 97 ? -3.068 4.866 10.205 1.00 81.81 97 THR A N 1
ATOM 779 C CA . THR A 1 97 ? -4.270 4.600 9.396 1.00 81.81 97 THR A CA 1
ATOM 780 C C . THR A 1 97 ? -5.517 4.676 10.261 1.00 81.81 97 THR A C 1
ATOM 782 O O . THR A 1 97 ? -6.490 5.322 9.883 1.00 81.81 97 THR A O 1
ATOM 785 N N . LYS A 1 98 ? -5.487 4.064 11.453 1.00 78.25 98 LYS A N 1
ATOM 786 C CA . LYS A 1 98 ? -6.607 4.119 12.398 1.00 78.25 98 LYS A CA 1
ATOM 787 C C . LYS A 1 98 ? -6.938 5.560 12.798 1.00 78.25 98 LYS A C 1
ATOM 789 O O . LYS A 1 98 ? -8.101 5.950 12.798 1.00 78.25 98 LYS A O 1
ATOM 794 N N . GLU A 1 99 ? -5.919 6.337 13.139 1.00 75.19 99 GLU A N 1
ATOM 795 C CA . GLU A 1 99 ? -6.068 7.706 13.635 1.00 75.19 99 GLU A CA 1
ATOM 796 C C . GLU A 1 99 ? -6.537 8.690 12.564 1.00 75.19 99 GLU A C 1
ATOM 798 O O . GLU A 1 99 ? -7.352 9.556 12.866 1.00 75.19 99 GLU A O 1
ATOM 803 N N . VAL A 1 100 ? -6.057 8.562 11.326 1.00 73.19 100 VAL A N 1
ATOM 804 C CA . VAL A 1 100 ? -6.353 9.522 10.255 1.00 73.19 100 VAL A CA 1
ATOM 805 C C . VAL A 1 100 ? -7.579 9.101 9.452 1.00 73.19 100 VAL A C 1
ATOM 807 O O . VAL A 1 100 ? -8.525 9.875 9.334 1.00 73.19 100 VAL A O 1
ATOM 810 N N . PHE A 1 101 ? -7.624 7.865 8.952 1.00 73.06 101 PHE A N 1
ATOM 811 C CA . PHE A 1 101 ? -8.709 7.414 8.078 1.00 73.06 101 PHE A CA 1
ATOM 812 C C . PHE A 1 101 ? -10.055 7.351 8.810 1.00 73.06 101 PHE A C 1
ATOM 814 O O . PHE A 1 101 ? -11.044 7.918 8.348 1.00 73.06 101 PHE A O 1
ATOM 821 N N . PHE A 1 102 ? -10.103 6.713 9.984 1.00 68.38 102 PHE A N 1
ATOM 822 C CA . PHE A 1 102 ? -11.368 6.507 10.700 1.00 68.38 102 PHE A CA 1
ATOM 823 C C . PHE A 1 102 ? -11.880 7.773 11.386 1.00 68.38 102 PHE A C 1
ATOM 825 O O . PHE A 1 102 ? -13.055 7.816 11.742 1.00 68.38 102 PHE A O 1
ATOM 832 N N . ARG A 1 103 ? -11.032 8.791 11.582 1.00 66.88 103 ARG A N 1
ATOM 833 C CA . ARG A 1 103 ? -11.469 10.109 12.069 1.00 66.88 103 ARG A CA 1
ATOM 834 C C . ARG A 1 103 ? -11.876 11.051 10.940 1.00 66.88 103 ARG A C 1
ATOM 836 O O . ARG A 1 103 ? -12.764 11.864 11.148 1.00 66.88 103 ARG A O 1
ATOM 843 N N . ALA A 1 104 ? -11.231 10.968 9.774 1.00 65.38 104 ALA A N 1
ATOM 844 C CA . ALA A 1 104 ? -11.477 11.895 8.669 1.00 65.38 104 ALA A CA 1
ATOM 845 C C . ALA A 1 104 ? -12.587 11.440 7.710 1.00 65.38 104 ALA A C 1
ATOM 847 O O . ALA A 1 104 ? -13.230 12.283 7.090 1.00 65.38 104 ALA A O 1
ATOM 848 N N . ILE A 1 105 ? -12.791 10.126 7.545 1.00 64.25 105 ILE A N 1
ATOM 849 C CA . ILE A 1 105 ? -13.696 9.579 6.518 1.00 64.25 105 ILE A CA 1
ATOM 850 C C . ILE A 1 105 ? -15.002 9.043 7.105 1.00 64.25 105 ILE A C 1
ATOM 852 O O . ILE A 1 105 ? -16.038 9.109 6.443 1.00 64.25 105 ILE A O 1
ATOM 856 N N . LEU A 1 106 ? -14.985 8.526 8.333 1.00 63.69 106 LEU A N 1
ATOM 857 C CA . LEU A 1 106 ? -16.200 8.025 8.969 1.00 63.69 106 LEU A CA 1
ATOM 858 C C . LEU A 1 106 ? -16.865 9.122 9.802 1.00 63.69 106 LEU A C 1
ATOM 860 O O . LEU A 1 106 ? -16.166 9.820 10.538 1.00 63.69 106 LEU A O 1
ATOM 864 N N . PRO A 1 107 ? -18.205 9.240 9.758 1.00 61.72 107 PRO A N 1
ATOM 865 C CA . PRO A 1 107 ? -18.940 10.014 10.748 1.00 61.72 107 PRO A CA 1
ATOM 866 C C . PRO A 1 107 ? -18.539 9.578 12.164 1.00 61.72 107 PRO A C 1
ATOM 868 O O . PRO A 1 107 ? -18.342 8.386 12.416 1.00 61.72 107 PRO A O 1
ATOM 871 N N . GLU A 1 108 ? -18.451 10.521 13.103 1.00 58.91 108 GLU A N 1
ATOM 872 C CA . GLU A 1 108 ? -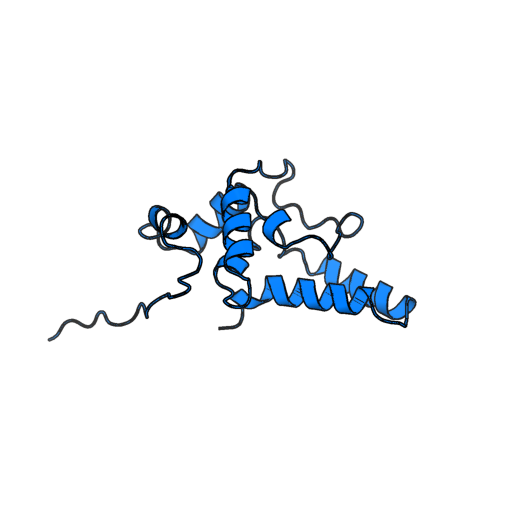18.025 10.260 14.490 1.00 58.91 108 GLU A CA 1
ATOM 873 C C . GLU A 1 108 ? -18.863 9.157 15.170 1.00 58.91 108 GLU A C 1
ATOM 875 O O . GLU A 1 108 ? -18.349 8.363 15.957 1.00 58.91 108 GLU A O 1
ATOM 880 N N . SER A 1 109 ? -20.133 9.027 14.774 1.00 58.72 109 SER A N 1
ATOM 881 C CA . SER A 1 109 ? -21.063 7.979 15.211 1.00 58.72 109 SER A CA 1
ATOM 882 C C . SER A 1 109 ? -20.743 6.571 14.683 1.00 58.72 109 SER A C 1
ATOM 884 O O . SER A 1 109 ? -21.124 5.576 15.303 1.00 58.72 109 SER A O 1
ATOM 886 N N . GLU A 1 110 ? -20.040 6.453 13.556 1.00 59.38 110 GLU A N 1
ATOM 887 C CA . GLU A 1 110 ? -19.733 5.181 12.890 1.00 59.38 110 GLU A CA 1
ATOM 888 C C . GLU A 1 110 ? -18.288 4.720 13.116 1.00 59.38 110 GLU A C 1
ATOM 890 O O . GLU A 1 110 ? -18.008 3.522 13.055 1.00 59.38 110 GLU A O 1
ATOM 895 N N . SER A 1 111 ? -17.378 5.635 13.459 1.00 57.62 111 SER A N 1
ATOM 896 C CA . SER A 1 111 ? -15.961 5.339 13.722 1.00 57.62 111 SER A CA 1
ATOM 897 C C . SER A 1 111 ? -15.729 4.209 14.755 1.00 57.62 111 SER A C 1
ATOM 899 O O . SER A 1 111 ? -14.940 3.299 14.478 1.00 57.62 111 SER A O 1
ATOM 901 N N . PRO A 1 112 ? -16.455 4.141 15.898 1.00 56.94 112 PRO A N 1
ATOM 902 C CA . PRO A 1 112 ? -16.267 3.076 16.892 1.00 56.94 112 PRO A CA 1
ATOM 903 C C . PRO A 1 112 ? -16.873 1.723 16.491 1.00 56.94 112 PRO A C 1
ATOM 905 O O . PRO A 1 112 ? -16.530 0.695 17.082 1.00 56.94 112 PRO A O 1
ATOM 908 N N . THR A 1 113 ? -17.819 1.712 15.546 1.00 60.59 113 THR A N 1
ATOM 909 C CA . THR A 1 113 ? -18.581 0.514 15.152 1.00 60.59 113 THR A CA 1
ATOM 910 C C . THR A 1 113 ? -18.159 -0.049 13.802 1.00 60.59 113 THR A C 1
ATOM 912 O O . THR A 1 113 ? -18.380 -1.232 13.563 1.00 60.59 113 THR A O 1
ATOM 915 N N . PHE A 1 114 ? -17.497 0.732 12.948 1.00 63.47 114 PHE A N 1
ATOM 916 C CA . PHE A 1 114 ? -17.042 0.289 11.630 1.00 63.47 114 PHE A CA 1
ATOM 917 C C . PHE A 1 114 ? -16.141 -0.947 11.710 1.00 63.47 114 PHE A C 1
ATOM 919 O O . PHE A 1 114 ? -16.362 -1.910 10.988 1.00 63.47 114 PHE A O 1
ATOM 926 N N . LEU A 1 115 ? -15.184 -0.967 12.644 1.00 61.75 115 LEU A N 1
ATOM 927 C CA . LEU A 1 115 ? -14.305 -2.125 12.864 1.00 61.75 115 LEU A CA 1
ATOM 928 C C . LEU A 1 115 ? -14.979 -3.283 13.619 1.00 61.75 115 LEU A C 1
ATOM 930 O O . LEU A 1 115 ? -14.400 -4.361 13.718 1.00 61.75 115 LEU A O 1
ATOM 934 N N . LYS A 1 116 ? -16.173 -3.058 14.183 1.00 62.69 116 LYS A N 1
ATOM 935 C CA . LYS A 1 116 ? -16.988 -4.096 14.836 1.00 62.69 116 LYS A CA 1
ATOM 936 C C . LYS A 1 116 ? -17.943 -4.778 13.854 1.00 62.69 116 LYS A C 1
ATOM 938 O O . LYS A 1 116 ? -18.438 -5.860 14.155 1.00 62.69 116 LYS A O 1
ATOM 943 N N . LYS A 1 117 ? -18.224 -4.149 12.708 1.00 62.03 117 LYS A N 1
ATOM 944 C CA . LYS A 1 117 ? -18.969 -4.755 11.600 1.00 62.03 117 LYS A CA 1
ATOM 945 C C . LYS A 1 117 ? -18.041 -5.704 10.840 1.00 62.03 117 LYS A C 1
ATOM 947 O O . LYS A 1 117 ? -16.841 -5.458 10.748 1.00 62.03 117 LYS A O 1
ATOM 952 N N . ASP A 1 118 ? -18.595 -6.792 10.308 1.00 56.66 118 ASP A N 1
ATOM 953 C CA . ASP A 1 118 ? -17.833 -7.723 9.473 1.00 56.66 118 ASP A CA 1
ATOM 954 C C . ASP A 1 118 ? -17.220 -6.953 8.282 1.00 56.66 118 ASP A C 1
ATOM 956 O O . ASP A 1 118 ? -17.969 -6.342 7.513 1.00 56.66 118 ASP A O 1
ATOM 960 N N . PRO A 1 119 ? -15.885 -6.965 8.102 1.00 56.44 119 PRO A N 1
ATOM 961 C CA . PRO A 1 119 ? -15.210 -6.212 7.044 1.00 56.44 119 PRO A CA 1
ATOM 962 C C . PRO A 1 119 ? -15.546 -6.693 5.622 1.00 56.44 119 PRO A C 1
ATOM 964 O O . PRO A 1 119 ? -15.188 -6.023 4.654 1.00 56.44 119 PRO A O 1
ATOM 967 N N . GLY A 1 120 ? -16.232 -7.834 5.473 1.00 49.69 120 GLY A N 1
ATOM 968 C CA . GLY A 1 120 ? -16.812 -8.288 4.207 1.00 49.69 120 GLY A CA 1
ATOM 969 C C . GLY A 1 120 ? -18.124 -7.590 3.826 1.00 49.69 120 GLY A C 1
ATOM 970 O O . GLY A 1 120 ? -18.553 -7.695 2.681 1.00 49.69 120 GLY A O 1
ATOM 971 N N . ILE A 1 121 ? -18.759 -6.859 4.748 1.00 49.66 121 ILE A N 1
ATOM 972 C CA . ILE A 1 121 ? -20.007 -6.130 4.498 1.00 49.66 121 ILE A CA 1
ATOM 973 C C . ILE A 1 121 ? -19.648 -4.704 4.068 1.00 49.66 121 ILE A C 1
ATOM 975 O O . ILE A 1 121 ? -19.838 -3.725 4.790 1.00 49.66 121 ILE A O 1
ATOM 979 N N . GLY A 1 122 ? -19.098 -4.586 2.861 1.00 45.12 122 GLY A N 1
ATOM 980 C CA . GLY A 1 122 ? -19.030 -3.321 2.136 1.00 45.12 122 GLY A CA 1
ATOM 981 C C . GLY A 1 122 ? -20.440 -2.897 1.735 1.00 45.12 122 GLY A C 1
ATOM 982 O O . GLY A 1 122 ? -20.868 -3.099 0.607 1.00 45.12 122 GLY A O 1
ATOM 983 N N . SER A 1 123 ? -21.217 -2.355 2.667 1.00 42.19 123 SER A N 1
ATOM 984 C CA . SER A 1 123 ? -22.467 -1.691 2.315 1.00 42.19 123 SER A CA 1
ATOM 985 C C . SER A 1 123 ? -22.626 -0.443 3.158 1.00 42.19 123 SER A C 1
ATOM 987 O O . SER A 1 123 ? -23.196 -0.450 4.247 1.00 42.19 123 SER A O 1
ATOM 989 N N . MET A 1 124 ? -22.139 0.672 2.615 1.00 43.56 124 MET A N 1
ATOM 990 C CA . MET A 1 124 ? -22.796 1.943 2.876 1.00 43.56 124 MET A CA 1
ATOM 991 C C . MET A 1 124 ? -24.169 1.872 2.199 1.00 43.56 124 MET A C 1
ATOM 993 O O . MET A 1 124 ? -24.347 2.306 1.061 1.00 43.56 124 MET A O 1
ATOM 997 N N . THR A 1 125 ? -25.153 1.278 2.874 1.00 37.28 125 THR A N 1
ATOM 998 C CA . THR A 1 125 ? -26.557 1.467 2.515 1.00 37.28 125 THR A CA 1
ATOM 999 C C . THR A 1 125 ? -26.847 2.963 2.557 1.00 37.28 125 THR A C 1
ATOM 1001 O O . THR A 1 125 ? -26.887 3.556 3.629 1.00 37.28 125 THR A O 1
ATOM 1004 N N . LYS A 1 126 ? -26.974 3.553 1.360 1.00 39.47 126 LYS A N 1
ATOM 1005 C CA . LYS A 1 126 ? -27.551 4.864 1.023 1.00 39.47 126 LYS A CA 1
ATOM 1006 C C . LYS A 1 126 ? -27.860 5.755 2.235 1.00 39.47 126 LYS A C 1
ATOM 1008 O O . LYS A 1 126 ? -28.981 5.760 2.743 1.00 39.47 126 LYS A O 1
ATOM 1013 N N . ILE A 1 127 ? -26.901 6.586 2.634 1.00 40.75 127 ILE A N 1
ATOM 1014 C CA . ILE A 1 127 ? -27.185 7.730 3.503 1.00 40.75 127 ILE A CA 1
ATOM 1015 C C . ILE A 1 127 ? -27.843 8.790 2.615 1.00 40.75 127 ILE A C 1
ATOM 1017 O O . ILE A 1 127 ? -27.175 9.544 1.915 1.00 40.75 127 ILE A O 1
ATOM 1021 N N . GLY A 1 128 ? -29.172 8.765 2.551 1.00 40.44 128 GLY A N 1
ATOM 1022 C CA . GLY A 1 128 ? -29.925 9.676 1.698 1.00 40.44 128 GLY A CA 1
ATOM 1023 C C . GLY A 1 128 ? -31.410 9.361 1.627 1.00 40.44 128 GLY A C 1
ATOM 1024 O O . GLY A 1 128 ? -31.915 9.063 0.554 1.00 40.44 128 GLY A O 1
ATOM 1025 N N . SER A 1 129 ? -32.111 9.429 2.760 1.00 37.69 129 SER A N 1
ATOM 1026 C CA . SER A 1 129 ? -33.508 9.882 2.778 1.00 37.69 129 SER A CA 1
ATOM 1027 C C . SER A 1 129 ? -33.911 10.264 4.201 1.00 37.69 129 SER A C 1
ATOM 1029 O O . SER A 1 129 ? -34.599 9.536 4.912 1.00 37.69 129 SER A O 1
ATOM 1031 N N . HIS A 1 130 ? -33.441 11.427 4.649 1.00 43.38 130 HIS A N 1
ATOM 1032 C CA . HIS A 1 130 ? -34.194 12.213 5.619 1.00 43.38 130 HIS A CA 1
ATOM 1033 C C . HIS A 1 130 ? -34.959 13.277 4.839 1.00 43.38 130 HIS A C 1
ATOM 1035 O O . HIS A 1 130 ? -34.512 14.407 4.675 1.00 43.38 130 HIS A O 1
ATOM 1041 N N . ARG A 1 131 ? -36.143 12.902 4.359 1.00 35.00 131 ARG A N 1
ATOM 1042 C CA . ARG A 1 131 ? -37.236 13.857 4.205 1.00 35.00 131 ARG A CA 1
ATOM 1043 C C . ARG A 1 131 ? -38.450 13.263 4.905 1.00 35.00 131 ARG A C 1
ATOM 1045 O O . ARG A 1 131 ? -39.215 12.491 4.334 1.00 35.00 131 ARG A O 1
ATOM 1052 N N . LYS A 1 132 ? -38.558 13.564 6.203 1.00 48.47 132 LYS A N 1
ATOM 1053 C CA . LYS A 1 132 ? -39.827 13.441 6.916 1.00 48.47 132 LYS A CA 1
ATOM 1054 C C . LYS A 1 132 ? -40.803 14.451 6.310 1.00 48.47 132 LYS A C 1
ATOM 1056 O O . LYS A 1 132 ? -40.435 15.585 6.021 1.00 48.47 132 LYS A O 1
ATOM 1061 N N . ARG A 1 133 ? -42.013 13.939 6.113 1.00 39.28 133 ARG A N 1
ATOM 1062 C CA . ARG A 1 133 ? -43.262 14.573 5.693 1.00 39.28 133 ARG A CA 1
ATOM 1063 C C . ARG A 1 133 ? -43.471 15.994 6.232 1.00 39.28 133 ARG A C 1
ATOM 1065 O O . ARG A 1 133 ? -43.281 16.228 7.423 1.00 39.28 133 ARG A O 1
ATOM 1072 N N . GLY A 1 1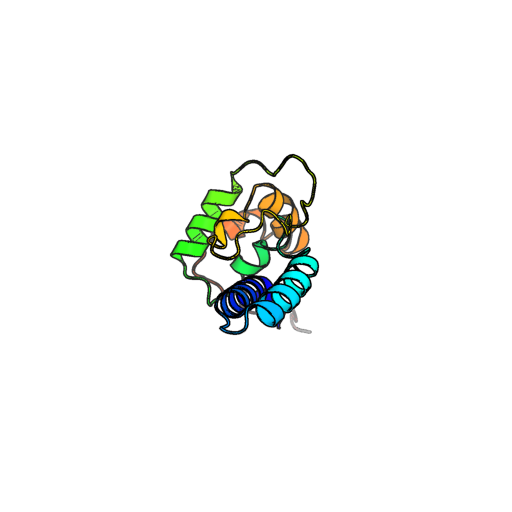34 ? -43.971 16.844 5.340 1.00 40.47 134 GLY A N 1
ATOM 1073 C CA . GLY A 1 134 ? -44.934 17.916 5.569 1.00 40.47 134 GLY A CA 1
ATOM 1074 C C . GLY A 1 134 ? -45.878 17.890 4.378 1.00 40.47 134 GLY A C 1
ATOM 1075 O O . GLY A 1 134 ? -45.327 17.872 3.254 1.00 40.47 134 GLY A O 1
#

Foldseek 3Di:
DCLLCVLVVLLVVLVCLCVDPPPVSSVVVNLVSLQVCLCLWQANLLSPLLPLPQDLVLNVLLLVQLDAADDPPPRPSPPSVPDDSPDRSSVRHYVNNLVRVLVPPPDPVCSVCVSVPRSNPSDPPDPDDPDDDD

Sequence (134 aa):
MASNRAPLNDLELLRLLEAYPDKENSHTASTGLKRHLWYLSEDLVGLGFLDDRIPKDTKLKMVQRLQSPATKKGPKRLDPKNFNPQQPIELFVTLRTKEVFFRAILPESESPTFLKKDPGIGSMTKIGSHRKRG

Secondary structure (DSSP, 8-state):
--GGGHHHHHHHHHHHHHH-S-HHHHHHHHHHHHHHGGGSSTTTGGGGGG-TTS-HHHHHHHHHHTTSPPPSSSS----TTT--TTS-GGGG--HHHHHHHHHHTS-TTTHHHHTTS-TT--------------

Radius of gyration: 17.03 Å; chains: 1; bounding box: 60×30×39 Å

Organism: Chionoecetes opilio (NCBI:txid41210)